Protein AF-A0A0G1D8S6-F1 (afdb_monomer_lite)

Secondary structure (DSSP, 8-state):
-HHHHHHHHHHHTTS-------HHHHHHHHHHHH---HHHHHHT-HHHHT---S-------

pLDDT: mean 96.11, std 2.37, range [86.31, 98.56]

Foldseek 3Di:
DVVVLVVCCVPPNPHDDDDDDDDVVVLVLCCPFVVDDSVCSVVPPCVVVVVD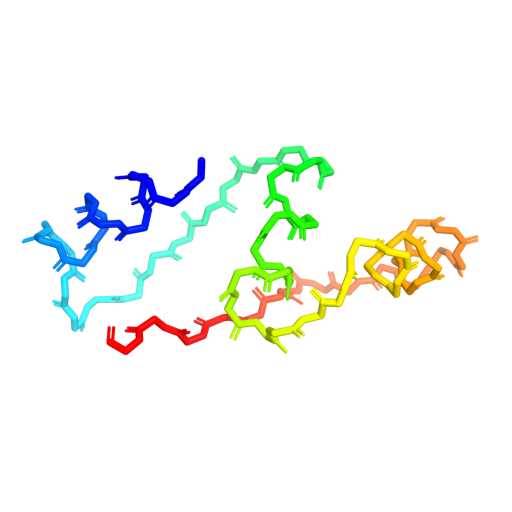DPDDDGDRD

Structure (mmCIF, N/CA/C/O backbone):
data_AF-A0A0G1D8S6-F1
#
_entry.id   AF-A0A0G1D8S6-F1
#
loop_
_atom_site.group_PDB
_atom_site.id
_atom_site.type_symbol
_atom_site.label_atom_id
_atom_site.label_alt_id
_atom_site.label_comp_id
_atom_site.label_asym_id
_atom_site.label_entity_id
_atom_site.label_seq_id
_atom_site.pdbx_PDB_ins_code
_atom_site.Cartn_x
_atom_site.Cartn_y
_atom_site.Cartn_z
_atom_site.occupancy
_atom_site.B_iso_or_equiv
_atom_site.auth_seq_id
_atom_site.auth_comp_id
_atom_site.auth_asym_id
_atom_site.auth_atom_id
_atom_site.pdbx_PDB_model_num
ATOM 1 N N . MET A 1 1 ? 8.197 5.386 7.691 1.00 90.56 1 MET A N 1
ATOM 2 C CA . MET A 1 1 ? 7.009 4.549 7.420 1.00 90.56 1 MET A CA 1
ATOM 3 C C . MET A 1 1 ? 6.924 3.367 8.378 1.00 90.56 1 MET A C 1
ATOM 5 O O . MET A 1 1 ? 5.894 3.245 9.011 1.00 90.56 1 MET A O 1
ATOM 9 N N . ALA A 1 2 ? 7.982 2.569 8.580 1.00 92.69 2 ALA A N 1
ATOM 10 C CA . ALA A 1 2 ? 7.966 1.462 9.554 1.00 92.69 2 ALA A CA 1
ATOM 11 C C . ALA A 1 2 ? 7.473 1.881 10.960 1.00 92.69 2 ALA A C 1
ATOM 13 O O . ALA A 1 2 ? 6.455 1.378 11.416 1.00 92.69 2 ALA A O 1
ATOM 14 N N . ASN A 1 3 ? 8.068 2.918 11.562 1.00 97.31 3 ASN A N 1
ATOM 15 C CA . ASN A 1 3 ? 7.612 3.443 12.861 1.00 97.31 3 ASN A CA 1
ATOM 16 C C . ASN A 1 3 ? 6.153 3.947 12.840 1.00 97.31 3 ASN A C 1
ATOM 18 O O . ASN A 1 3 ? 5.479 3.960 13.864 1.00 97.31 3 ASN A O 1
ATOM 22 N N . PHE A 1 4 ? 5.651 4.388 11.680 1.00 97.06 4 PHE A N 1
ATOM 23 C CA . PHE A 1 4 ? 4.251 4.797 11.544 1.00 97.06 4 PHE A CA 1
ATOM 24 C C . PHE A 1 4 ? 3.316 3.583 11.527 1.00 97.06 4 PHE A C 1
ATOM 26 O O . PHE A 1 4 ? 2.254 3.633 12.134 1.00 97.06 4 PHE A O 1
ATOM 33 N N . LEU A 1 5 ? 3.722 2.476 10.900 1.00 97.06 5 LEU A N 1
ATOM 34 C CA . LEU A 1 5 ? 2.983 1.215 10.964 1.00 97.06 5 LEU A CA 1
ATOM 35 C C . LEU A 1 5 ? 2.944 0.663 12.393 1.00 97.06 5 LEU A C 1
ATOM 37 O O . LEU A 1 5 ? 1.878 0.275 12.857 1.00 97.06 5 LEU A O 1
ATOM 41 N N . GLU A 1 6 ? 4.060 0.716 13.124 1.00 97.56 6 GLU A N 1
ATOM 42 C CA . GLU A 1 6 ? 4.086 0.366 14.552 1.00 97.56 6 GLU A CA 1
ATOM 43 C C . GLU A 1 6 ? 3.120 1.239 15.362 1.00 97.56 6 GLU A C 1
ATOM 45 O O . GLU A 1 6 ? 2.321 0.724 16.144 1.00 97.56 6 GLU A O 1
ATOM 50 N N . PHE A 1 7 ? 3.126 2.553 15.119 1.00 98.25 7 PHE A N 1
ATOM 51 C CA . PHE A 1 7 ? 2.173 3.476 15.731 1.00 98.25 7 PHE A CA 1
ATOM 52 C C 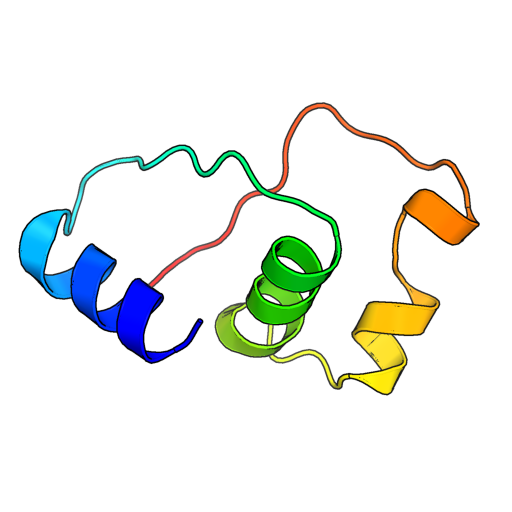. PHE A 1 7 ? 0.718 3.096 15.412 1.00 98.25 7 PHE A C 1
ATOM 54 O O . PHE A 1 7 ? -0.120 3.075 16.317 1.00 98.25 7 PHE A O 1
ATOM 61 N N . LEU A 1 8 ? 0.403 2.761 14.156 1.00 97.50 8 LEU A N 1
ATOM 62 C CA . LEU A 1 8 ? -0.941 2.328 13.769 1.00 97.50 8 LEU A CA 1
ATOM 63 C C . LEU A 1 8 ? -1.338 1.027 14.466 1.00 97.50 8 LEU A C 1
ATOM 65 O O . LEU A 1 8 ? -2.444 0.944 14.999 1.00 97.50 8 LEU A O 1
ATOM 69 N N . LYS A 1 9 ? -0.438 0.042 14.532 1.00 96.25 9 LYS A N 1
ATOM 70 C CA . LYS A 1 9 ? -0.702 -1.228 15.212 1.00 96.25 9 LYS A CA 1
ATOM 71 C C . LYS A 1 9 ? -0.963 -1.024 16.699 1.00 96.25 9 LYS A C 1
ATOM 73 O O . LYS A 1 9 ? -1.901 -1.596 17.232 1.00 96.25 9 LYS A O 1
ATOM 78 N N . GLN A 1 10 ? -0.185 -0.178 17.367 1.00 98.00 10 GLN A N 1
ATOM 79 C CA . GLN A 1 10 ? -0.348 0.073 18.801 1.00 98.00 10 GLN A CA 1
ATOM 80 C C . GLN A 1 10 ? -1.646 0.822 19.133 1.00 98.00 10 GLN A C 1
ATOM 82 O O . GLN A 1 10 ? -2.276 0.532 20.146 1.00 98.00 10 GLN A O 1
ATOM 87 N N . ASN A 1 11 ? -2.063 1.772 18.290 1.00 98.19 11 ASN A N 1
ATOM 88 C CA . ASN A 1 11 ? -3.139 2.711 18.634 1.00 98.19 11 ASN A CA 1
ATOM 89 C C . ASN A 1 11 ? -4.478 2.418 17.933 1.00 98.19 11 ASN A C 1
ATOM 91 O O . ASN A 1 11 ? -5.531 2.875 18.383 1.00 98.19 11 ASN A O 1
ATOM 95 N N . TYR A 1 12 ? -4.458 1.663 16.834 1.00 97.50 12 TYR A N 1
ATOM 96 C CA . TYR A 1 12 ? -5.615 1.439 15.963 1.00 97.50 12 TYR A CA 1
ATOM 97 C C . TYR A 1 12 ? -5.786 -0.034 15.550 1.00 97.50 12 TYR A C 1
ATOM 99 O O . TYR A 1 12 ? -6.481 -0.307 14.573 1.00 97.50 12 TYR A O 1
ATOM 107 N N . ASN A 1 13 ? -5.200 -0.995 16.284 1.00 96.50 13 ASN A N 1
ATOM 108 C CA . ASN A 1 13 ? -5.376 -2.425 15.995 1.00 96.50 13 ASN A CA 1
ATOM 109 C C . ASN A 1 13 ? -6.862 -2.811 15.883 1.00 96.50 13 ASN A C 1
ATOM 111 O O . ASN A 1 13 ? -7.678 -2.406 16.712 1.00 96.50 13 ASN A O 1
ATOM 115 N N . GLY A 1 14 ? -7.202 -3.614 14.874 1.00 95.25 14 GLY A N 1
ATOM 116 C CA . GLY A 1 14 ? -8.576 -4.063 14.619 1.00 95.25 14 GLY A CA 1
ATOM 117 C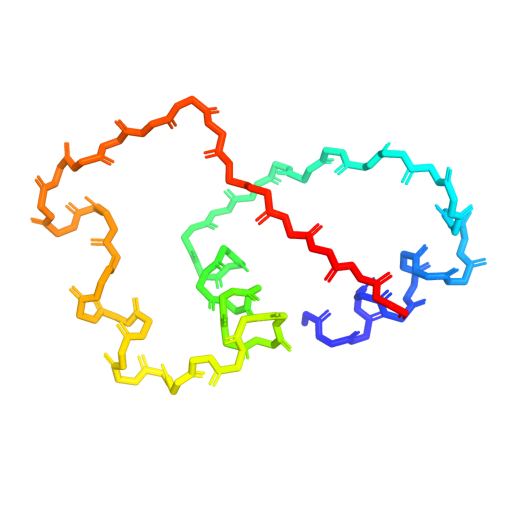 C . GLY A 1 14 ? -9.511 -3.000 14.028 1.00 95.25 14 GLY A C 1
ATOM 118 O O . GLY A 1 14 ? -10.688 -3.287 13.823 1.00 95.25 14 GLY A O 1
ATOM 119 N N . LYS A 1 15 ? -9.021 -1.786 13.742 1.00 97.06 15 LYS A N 1
ATOM 120 C CA . LYS A 1 15 ? -9.777 -0.735 13.046 1.00 97.06 15 LYS A CA 1
ATOM 121 C C . LYS A 1 15 ? -9.331 -0.619 11.588 1.00 97.06 15 LYS A C 1
ATOM 123 O O . LYS A 1 15 ? -8.171 -0.861 11.267 1.00 97.06 15 LYS A O 1
ATOM 128 N N . SER A 1 16 ? -10.233 -0.158 10.726 1.00 96.00 16 SER A N 1
ATOM 129 C CA . SER A 1 16 ? -9.890 0.295 9.373 1.00 96.00 16 SER A CA 1
ATOM 130 C C . SER A 1 16 ? -9.356 1.729 9.428 1.00 96.00 16 SER A C 1
ATOM 132 O O . SER A 1 16 ? -9.997 2.609 10.003 1.00 96.00 16 SER A O 1
ATOM 134 N N . VAL A 1 17 ? -8.185 1.970 8.833 1.00 96.31 17 VAL A N 1
ATOM 135 C CA . VAL A 1 17 ? -7.524 3.284 8.811 1.00 96.31 17 VAL A CA 1
ATOM 136 C C . VAL A 1 17 ? -7.343 3.733 7.365 1.00 96.31 17 VAL A C 1
ATOM 138 O O . VAL A 1 17 ? -6.684 3.053 6.586 1.00 96.31 17 VAL A O 1
ATOM 141 N N . ALA A 1 18 ? -7.886 4.901 7.019 1.00 96.25 18 ALA A N 1
ATOM 142 C CA . ALA A 1 18 ? -7.613 5.553 5.742 1.00 96.25 18 ALA A CA 1
ATOM 143 C C . ALA A 1 18 ? -6.367 6.444 5.861 1.00 96.25 18 ALA A C 1
ATOM 145 O O . ALA A 1 18 ? -6.259 7.252 6.785 1.00 96.25 18 ALA A O 1
ATOM 146 N N . ILE A 1 19 ? -5.434 6.315 4.917 1.00 94.75 19 ILE A N 1
ATOM 147 C CA . ILE A 1 19 ? -4.200 7.106 4.868 1.00 94.75 19 ILE A CA 1
ATOM 148 C C . ILE A 1 19 ? -4.240 7.985 3.616 1.00 94.75 19 ILE A C 1
ATOM 150 O O . ILE A 1 19 ? -4.283 7.475 2.500 1.00 94.75 19 ILE A O 1
ATOM 154 N N . VAL A 1 20 ? -4.179 9.307 3.792 1.00 94.75 20 VAL A N 1
ATOM 155 C CA . VAL A 1 20 ? -4.061 10.272 2.686 1.00 94.75 20 VAL A CA 1
ATOM 156 C C . VAL A 1 20 ? -2.618 10.755 2.619 1.00 94.75 20 VAL A C 1
ATOM 158 O O . VAL A 1 20 ? -2.135 11.405 3.545 1.00 94.75 20 VAL A O 1
ATOM 161 N N . ALA A 1 21 ? -1.909 10.412 1.544 1.00 93.94 21 ALA A N 1
ATOM 162 C CA . ALA A 1 21 ? -0.488 10.710 1.410 1.00 93.94 21 ALA A CA 1
ATOM 163 C C . ALA A 1 21 ? -0.032 10.787 -0.059 1.00 93.94 21 ALA A C 1
ATOM 165 O O . ALA A 1 21 ? -0.771 10.455 -0.984 1.00 93.94 21 ALA A O 1
ATOM 166 N N . HIS A 1 22 ? 1.211 11.229 -0.269 1.00 94.69 22 HIS A N 1
ATOM 167 C CA . HIS A 1 22 ? 1.840 11.310 -1.591 1.00 94.69 22 HIS A CA 1
ATOM 168 C C . HIS A 1 22 ? 2.358 9.942 -2.091 1.00 94.69 22 HIS A C 1
ATOM 170 O O . HIS A 1 22 ? 2.213 8.911 -1.436 1.00 94.69 22 HIS A O 1
ATOM 176 N N . GLN A 1 23 ? 3.017 9.948 -3.254 1.00 96.12 23 GLN A N 1
ATOM 177 C CA . GLN A 1 23 ? 3.584 8.766 -3.918 1.00 96.12 23 GLN A CA 1
ATOM 178 C C . GLN A 1 23 ? 4.564 7.975 -3.039 1.00 96.12 23 GLN A C 1
ATOM 180 O O . GLN A 1 23 ? 4.398 6.771 -2.871 1.00 96.12 23 GLN A O 1
ATOM 185 N N . ALA A 1 24 ? 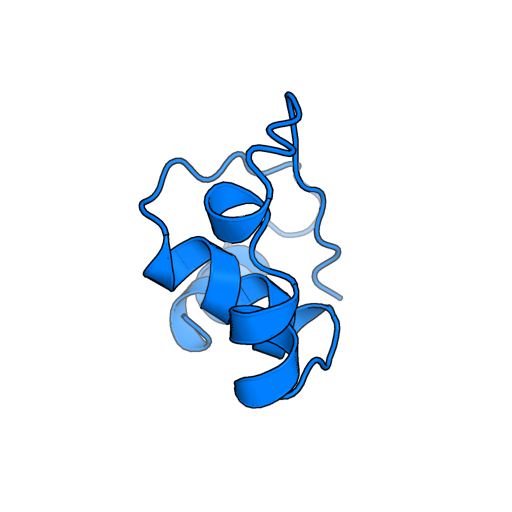5.573 8.632 -2.457 1.00 96.88 24 ALA A N 1
ATOM 186 C CA . ALA A 1 24 ? 6.614 7.936 -1.695 1.00 96.88 24 ALA A CA 1
ATOM 187 C C . ALA A 1 24 ? 6.067 7.147 -0.482 1.00 96.88 24 ALA A C 1
ATOM 189 O O . ALA A 1 24 ? 6.456 5.991 -0.312 1.00 96.88 24 ALA A O 1
ATOM 190 N N . PRO A 1 25 ? 5.132 7.692 0.324 1.00 96.88 25 PRO A N 1
ATOM 191 C CA . PRO A 1 25 ? 4.409 6.917 1.330 1.00 96.88 25 PRO A CA 1
ATOM 192 C C . PRO A 1 25 ? 3.717 5.659 0.792 1.00 96.88 25 PRO A C 1
ATOM 194 O O . PRO A 1 25 ? 3.863 4.601 1.396 1.00 96.88 25 PRO A O 1
ATOM 197 N N . GLN A 1 26 ? 3.012 5.751 -0.339 1.00 97.12 26 GLN A N 1
ATOM 198 C CA . GLN A 1 26 ? 2.318 4.609 -0.944 1.00 97.12 26 GLN A CA 1
ATOM 199 C C . GLN A 1 26 ? 3.305 3.510 -1.372 1.00 97.12 26 GLN A C 1
ATOM 201 O O . GLN A 1 26 ? 3.121 2.350 -1.015 1.00 97.12 26 GLN A O 1
ATOM 206 N N . LEU A 1 27 ? 4.398 3.875 -2.051 1.00 97.94 27 LEU A N 1
ATOM 207 C CA . LEU A 1 27 ? 5.425 2.912 -2.472 1.00 97.94 27 LEU A CA 1
ATOM 208 C C . LEU A 1 27 ? 6.123 2.249 -1.278 1.00 97.94 27 LEU A C 1
ATOM 210 O O . LEU A 1 27 ? 6.425 1.058 -1.311 1.00 97.94 27 LEU A O 1
ATOM 214 N N . ALA A 1 28 ? 6.341 2.998 -0.195 1.00 98.19 28 ALA A N 1
ATOM 215 C CA . ALA A 1 28 ? 6.887 2.433 1.033 1.00 98.19 28 ALA A CA 1
ATOM 216 C C . ALA A 1 28 ? 5.949 1.385 1.658 1.00 98.19 28 ALA A C 1
ATOM 218 O O . ALA A 1 28 ? 6.439 0.405 2.214 1.00 98.19 28 ALA A O 1
ATOM 219 N N . LEU A 1 29 ? 4.625 1.558 1.563 1.00 97.75 29 LEU A N 1
ATOM 220 C CA . LEU A 1 29 ? 3.661 0.546 2.012 1.00 97.75 29 LEU A CA 1
ATOM 221 C C . LEU A 1 29 ? 3.713 -0.710 1.136 1.00 97.75 29 LEU A C 1
ATOM 223 O O . LEU A 1 29 ? 3.687 -1.811 1.672 1.00 97.75 29 LEU A O 1
ATOM 227 N N . ASP A 1 30 ? 3.857 -0.570 -0.184 1.00 97.69 30 ASP A N 1
ATOM 228 C CA . ASP A 1 30 ? 4.032 -1.723 -1.076 1.00 97.69 30 ASP A CA 1
ATOM 229 C C . ASP A 1 30 ? 5.299 -2.531 -0.736 1.00 97.69 30 ASP A C 1
ATOM 231 O O . ASP A 1 30 ? 5.268 -3.761 -0.718 1.00 97.69 30 ASP A O 1
ATOM 235 N N . VAL A 1 31 ? 6.408 -1.860 -0.415 1.00 98.25 31 VAL A N 1
ATOM 236 C CA . VAL A 1 31 ? 7.648 -2.533 0.005 1.00 98.25 31 VAL A CA 1
ATOM 237 C C . VAL A 1 31 ? 7.474 -3.225 1.357 1.00 98.25 31 VAL A C 1
ATOM 239 O O . VAL A 1 31 ? 7.793 -4.403 1.494 1.00 98.25 31 VAL A O 1
ATOM 242 N N . LEU A 1 32 ? 6.956 -2.508 2.357 1.00 97.88 32 LEU A N 1
ATOM 243 C CA . LEU A 1 32 ? 6.898 -3.003 3.735 1.00 97.88 32 LEU A CA 1
ATOM 244 C C . LEU A 1 32 ? 5.808 -4.056 3.956 1.00 97.88 32 LEU A C 1
ATOM 246 O O . LEU A 1 32 ? 6.038 -5.003 4.698 1.00 97.88 32 LEU A O 1
ATOM 250 N N . LEU A 1 33 ? 4.634 -3.891 3.340 1.00 97.50 33 LEU A N 1
ATOM 251 C CA . LEU A 1 33 ? 3.450 -4.714 3.621 1.00 97.50 33 LEU A CA 1
ATOM 252 C C . LEU A 1 33 ? 3.146 -5.743 2.533 1.00 97.50 33 LEU A C 1
ATOM 254 O O . LEU A 1 33 ? 2.495 -6.741 2.817 1.00 97.50 33 LEU A O 1
ATOM 258 N N . LYS A 1 34 ? 3.621 -5.539 1.298 1.00 96.69 34 LYS A N 1
ATOM 259 C CA . LYS A 1 34 ? 3.497 -6.540 0.220 1.00 96.69 34 LYS A CA 1
ATOM 260 C C . LYS A 1 34 ? 4.821 -7.236 -0.100 1.00 96.69 34 LYS A C 1
ATOM 262 O O . LYS A 1 34 ? 4.870 -8.038 -1.027 1.00 96.69 34 LYS A O 1
ATOM 267 N N . GLY A 1 35 ? 5.891 -6.923 0.636 1.00 96.38 35 GLY A N 1
ATOM 268 C CA . GLY A 1 35 ? 7.207 -7.545 0.476 1.00 96.38 35 GLY A CA 1
ATOM 269 C C . GLY A 1 35 ? 7.888 -7.245 -0.862 1.00 96.38 35 GLY A C 1
ATOM 270 O O . GLY A 1 35 ? 8.790 -7.981 -1.265 1.00 96.38 35 GLY A O 1
ATOM 271 N N . LYS A 1 36 ? 7.463 -6.196 -1.580 1.00 97.94 36 LYS A N 1
ATOM 272 C CA . LYS A 1 36 ? 8.087 -5.824 -2.854 1.00 97.94 36 LYS A CA 1
ATOM 273 C C . LYS A 1 36 ? 9.499 -5.302 -2.627 1.00 97.94 36 LYS A C 1
ATOM 275 O O . LYS A 1 36 ? 9.783 -4.616 -1.649 1.00 97.94 36 LYS A O 1
ATOM 280 N N . THR A 1 37 ? 10.380 -5.526 -3.594 1.00 98.56 37 THR A N 1
ATOM 281 C CA . THR A 1 37 ? 11.620 -4.745 -3.665 1.00 98.56 37 THR A CA 1
ATOM 282 C C . THR A 1 37 ? 11.323 -3.312 -4.109 1.00 98.56 37 THR A C 1
ATOM 284 O O . THR A 1 37 ? 10.334 -3.055 -4.797 1.00 98.56 37 THR A O 1
ATOM 287 N N . TRP A 1 38 ? 12.213 -2.367 -3.792 1.00 98.19 38 TRP A N 1
ATOM 288 C CA . TRP A 1 38 ? 12.093 -0.994 -4.296 1.00 98.19 38 TRP A CA 1
ATOM 289 C C . TRP A 1 38 ? 12.048 -0.930 -5.826 1.00 98.19 38 TRP A C 1
ATOM 291 O O . TRP A 1 38 ? 11.242 -0.189 -6.379 1.00 98.19 38 TRP A O 1
ATOM 301 N N . GLY A 1 39 ? 12.863 -1.738 -6.514 1.00 98.25 39 GLY A N 1
ATOM 302 C CA . GLY A 1 39 ? 12.856 -1.804 -7.977 1.00 98.25 39 GLY A CA 1
ATOM 303 C C . GLY A 1 39 ? 11.490 -2.211 -8.532 1.00 98.25 39 GLY A C 1
ATOM 304 O O . GLY A 1 39 ? 10.965 -1.536 -9.413 1.00 98.25 39 GLY A O 1
ATOM 305 N N . GLN A 1 40 ? 10.878 -3.255 -7.966 1.00 98.31 40 GLN A N 1
ATOM 306 C CA . GLN A 1 40 ? 9.519 -3.666 -8.335 1.00 98.31 40 GLN A CA 1
ATOM 307 C C . GLN A 1 40 ? 8.485 -2.586 -8.012 1.00 98.31 40 GLN A C 1
ATOM 309 O O . GLN A 1 40 ? 7.669 -2.267 -8.867 1.00 98.31 40 GLN A O 1
ATOM 314 N N . ALA A 1 41 ? 8.540 -1.978 -6.822 1.00 98.06 41 ALA A N 1
ATOM 315 C CA . ALA A 1 41 ? 7.607 -0.921 -6.434 1.00 98.06 41 ALA A CA 1
ATOM 316 C C . ALA A 1 41 ? 7.647 0.272 -7.406 1.00 98.06 41 ALA A C 1
ATOM 318 O O . ALA A 1 41 ? 6.600 0.801 -7.765 1.00 98.06 41 ALA A O 1
ATOM 319 N N . PHE A 1 42 ? 8.833 0.664 -7.884 1.00 97.81 42 PHE A N 1
ATOM 320 C CA . PHE A 1 42 ? 8.958 1.728 -8.881 1.00 97.81 42 PHE A CA 1
ATOM 321 C C . PHE A 1 42 ? 8.467 1.312 -10.268 1.00 97.81 42 PHE A C 1
ATOM 323 O O . PHE A 1 42 ? 7.791 2.103 -10.920 1.00 97.81 42 PHE A O 1
ATOM 330 N N . VAL A 1 43 ? 8.790 0.099 -10.728 1.00 97.81 43 VAL A N 1
ATOM 331 C CA . VAL A 1 43 ? 8.345 -0.404 -12.041 1.00 97.81 43 VAL A CA 1
ATOM 332 C C . VAL A 1 43 ? 6.823 -0.537 -12.091 1.00 97.81 43 VAL A C 1
ATOM 334 O O . VAL A 1 43 ? 6.200 -0.167 -13.083 1.00 97.81 43 VAL A O 1
ATOM 337 N N . GLU A 1 44 ? 6.223 -1.021 -11.008 1.00 96.38 44 GLU A N 1
ATOM 338 C CA . GLU A 1 44 ? 4.787 -1.274 -10.897 1.00 96.38 44 GLU A CA 1
ATOM 339 C C . GLU A 1 44 ? 3.978 -0.056 -10.416 1.00 96.38 44 GLU A C 1
ATOM 341 O O . GLU A 1 44 ? 2.763 -0.175 -10.250 1.00 96.38 44 GLU A O 1
ATOM 346 N N . ASP A 1 45 ? 4.599 1.113 -10.194 1.00 97.38 45 ASP A N 1
ATOM 347 C CA . ASP A 1 45 ? 3.869 2.326 -9.809 1.00 97.38 45 ASP A CA 1
ATOM 348 C C . ASP A 1 45 ? 2.822 2.655 -10.879 1.00 97.38 45 ASP A C 1
ATOM 350 O O . ASP A 1 45 ? 3.133 2.947 -12.039 1.00 97.38 45 ASP A O 1
ATOM 354 N N . TRP A 1 46 ? 1.554 2.637 -10.469 1.00 96.69 46 TRP A N 1
ATOM 355 C CA . TRP A 1 46 ? 0.408 2.873 -11.339 1.00 96.69 46 TRP A CA 1
ATOM 356 C C . TRP A 1 46 ? 0.493 4.217 -12.071 1.00 96.69 46 TRP A C 1
ATOM 358 O O . TRP A 1 46 ? -0.095 4.364 -13.144 1.00 96.69 46 TRP A O 1
ATOM 368 N N . ARG A 1 47 ? 1.241 5.190 -11.532 1.00 96.19 47 ARG A N 1
ATOM 369 C CA . ARG A 1 47 ? 1.461 6.503 -12.156 1.00 96.19 47 ARG A CA 1
ATOM 370 C C . ARG A 1 47 ? 2.200 6.400 -13.486 1.00 96.19 47 ARG A C 1
ATOM 372 O O . ARG A 1 47 ? 1.879 7.160 -14.397 1.00 96.19 47 ARG A O 1
ATOM 379 N N . ASN A 1 48 ? 3.114 5.438 -13.631 1.00 96.38 48 ASN A N 1
ATOM 380 C CA . ASN A 1 48 ? 3.864 5.225 -14.872 1.00 96.38 48 ASN A CA 1
ATOM 381 C C . ASN A 1 48 ? 2.940 4.790 -16.015 1.00 96.38 48 ASN A C 1
ATOM 383 O O . ASN A 1 48 ? 3.071 5.262 -17.142 1.00 96.38 48 ASN A O 1
ATOM 387 N N . ASN A 1 49 ? 1.956 3.946 -15.696 1.00 94.62 49 ASN A N 1
ATOM 388 C CA . ASN A 1 49 ? 1.026 3.368 -16.668 1.00 94.62 49 ASN A CA 1
ATOM 389 C C . ASN A 1 49 ? -0.353 4.050 -16.662 1.00 94.62 49 ASN A C 1
ATOM 391 O O . ASN A 1 49 ? -1.259 3.610 -17.363 1.00 94.62 49 ASN A O 1
ATOM 395 N N . ARG A 1 50 ? -0.524 5.118 -15.864 1.00 95.62 50 ARG A N 1
ATOM 396 C CA . ARG A 1 50 ? -1.792 5.843 -15.644 1.00 95.62 50 ARG A CA 1
ATOM 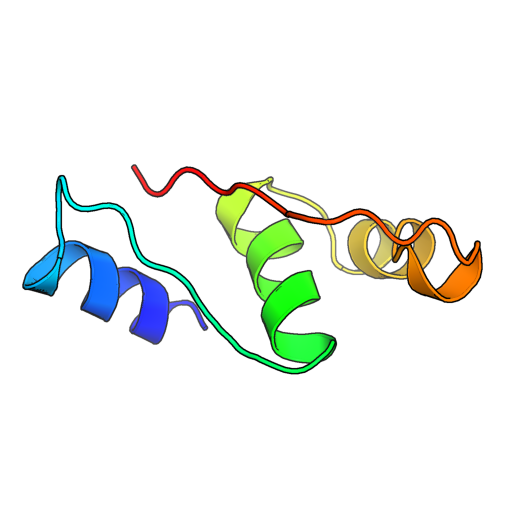397 C C . ARG A 1 50 ? -2.958 4.933 -15.233 1.00 95.62 50 ARG A C 1
ATOM 399 O O . ARG A 1 50 ? -4.115 5.238 -15.506 1.00 95.62 50 ARG A O 1
ATOM 406 N N . ALA A 1 51 ? -2.654 3.841 -14.540 1.00 95.75 51 ALA A N 1
ATOM 407 C CA . ALA A 1 51 ? -3.612 2.832 -14.094 1.00 95.75 51 ALA A CA 1
ATOM 408 C C . ALA A 1 51 ? -4.210 3.200 -12.726 1.00 95.75 51 ALA A C 1
ATOM 410 O O . ALA A 1 51 ? -4.155 2.419 -11.779 1.00 95.75 51 ALA A O 1
ATOM 411 N N . TRP A 1 52 ? -4.704 4.435 -12.594 1.00 95.19 52 TRP A N 1
ATOM 412 C CA . TRP A 1 52 ? -5.318 4.886 -11.347 1.00 95.19 52 TRP A CA 1
ATOM 413 C C . TRP A 1 52 ? -6.519 4.005 -10.992 1.00 95.19 52 TRP A C 1
ATOM 415 O O . TRP A 1 52 ? -7.306 3.633 -11.863 1.00 95.19 52 TRP A O 1
ATOM 425 N N . GLN A 1 53 ? -6.672 3.724 -9.703 1.00 94.00 53 GLN A N 1
ATOM 426 C CA . GLN A 1 53 ? -7.813 3.011 -9.144 1.00 94.00 53 GLN A CA 1
ATOM 427 C C . GLN A 1 53 ? -8.282 3.719 -7.862 1.00 94.00 53 GLN A C 1
ATOM 429 O O . GLN A 1 53 ? -7.509 4.485 -7.278 1.00 94.00 53 GLN A O 1
ATOM 434 N N . PRO A 1 54 ? -9.535 3.504 -7.425 1.00 89.62 54 PRO A N 1
ATOM 435 C CA . PRO A 1 54 ? -10.109 4.243 -6.302 1.00 89.62 54 PRO A CA 1
ATOM 436 C C . PRO A 1 54 ? -9.456 3.937 -4.950 1.00 89.62 54 PRO A C 1
ATOM 438 O O . PRO A 1 54 ? -9.475 4.801 -4.075 1.00 89.62 54 PRO A O 1
ATOM 441 N N . GLU A 1 55 ? -8.858 2.756 -4.774 1.00 88.81 55 GLU A N 1
ATOM 442 C CA . GLU A 1 55 ? -8.297 2.335 -3.489 1.00 88.81 55 GLU A CA 1
ATOM 443 C C . GLU A 1 55 ? -7.059 1.442 -3.621 1.00 88.81 55 GLU A C 1
ATOM 445 O O . GLU A 1 55 ? -6.809 0.816 -4.651 1.00 88.81 55 GLU A O 1
ATOM 450 N N . TRP A 1 56 ? -6.259 1.402 -2.557 1.00 94.50 56 TRP A N 1
ATOM 451 C CA . TRP A 1 56 ? -5.167 0.449 -2.385 1.00 94.50 56 TRP A CA 1
ATOM 452 C C . TRP A 1 56 ? -5.221 -0.092 -0.967 1.00 94.50 56 TRP A C 1
ATOM 454 O O . TRP A 1 56 ? -4.936 0.640 -0.019 1.00 94.50 56 TRP A O 1
ATOM 464 N N . ASP A 1 57 ? -5.531 -1.377 -0.848 1.00 95.25 57 ASP A N 1
ATOM 465 C CA . ASP A 1 57 ? -5.611 -2.046 0.442 1.00 95.25 57 ASP A CA 1
ATOM 466 C C . ASP A 1 57 ? -4.271 -2.631 0.873 1.00 95.25 57 ASP A C 1
ATOM 468 O O . ASP A 1 57 ? -3.470 -3.130 0.069 1.00 95.25 57 ASP A O 1
ATOM 472 N N . TYR A 1 58 ? -4.051 -2.580 2.183 1.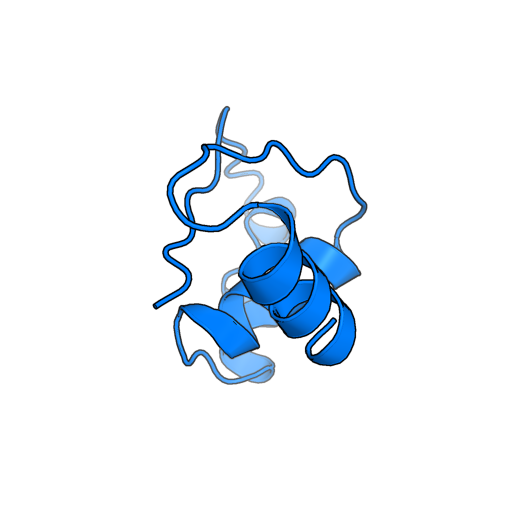00 96.06 58 TYR A N 1
ATOM 473 C CA . TYR A 1 58 ? -2.893 -3.150 2.848 1.00 96.06 58 TYR A CA 1
ATOM 474 C C . TYR A 1 58 ? -3.343 -3.826 4.138 1.00 96.06 58 TYR A C 1
ATOM 476 O O . TYR A 1 58 ? -4.122 -3.258 4.903 1.00 96.06 58 TYR A O 1
ATOM 484 N N . LEU A 1 59 ? -2.818 -5.023 4.391 1.00 95.88 59 LEU A N 1
ATOM 485 C CA . LEU A 1 59 ? -3.001 -5.726 5.653 1.00 95.88 59 LEU A CA 1
ATOM 486 C C . LEU A 1 59 ? -1.772 -5.494 6.537 1.00 95.88 59 LEU A C 1
ATOM 488 O O . LEU A 1 59 ? -0.641 -5.643 6.080 1.00 95.88 59 LEU A O 1
ATOM 492 N N . LEU A 1 60 ? -2.006 -5.116 7.793 1.00 94.38 60 LEU A N 1
ATOM 493 C CA . LEU A 1 60 ? -0.974 -4.941 8.813 1.00 94.38 60 LEU A CA 1
ATOM 494 C C . LEU A 1 60 ? -1.204 -5.964 9.935 1.00 94.38 60 LEU A C 1
ATOM 496 O O . LEU A 1 60 ? -2.065 -5.770 10.804 1.00 94.38 60 LEU A O 1
ATOM 500 N N . GLU A 1 61 ? -0.449 -7.061 9.885 1.00 86.31 61 GLU A N 1
ATOM 501 C CA . GLU A 1 61 ? -0.509 -8.163 10.859 1.00 86.31 61 GLU A CA 1
ATOM 502 C C . GLU A 1 61 ? 0.065 -7.815 12.234 1.00 86.31 61 GLU A C 1
ATOM 504 O O . GLU A 1 61 ? 0.872 -6.867 12.363 1.00 86.31 61 GLU A O 1
#

Radius of gyration: 12.18 Å; chains: 1; bounding box: 23×20×36 Å

Sequence (61 aa):
MANFLEFLKQNYNGKSVAIVAHQAPQLALDVLLKGKTWGQAFVEDWRNNRAWQPEWDYLLE